Protein AF-A0A6B0X831-F1 (afdb_monomer)

Solvent-accessible surface area (backbone atoms only — not comparable to full-atom values): 5005 Å² total; per-residue (Å²): 124,58,94,86,51,59,77,92,58,30,61,47,78,43,83,73,47,78,51,97,46,51,74,41,67,45,76,47,73,70,76,89,75,69,78,89,42,84,66,46,59,56,52,54,50,52,49,52,52,51,50,52,33,55,78,66,73,51,80,83,64,6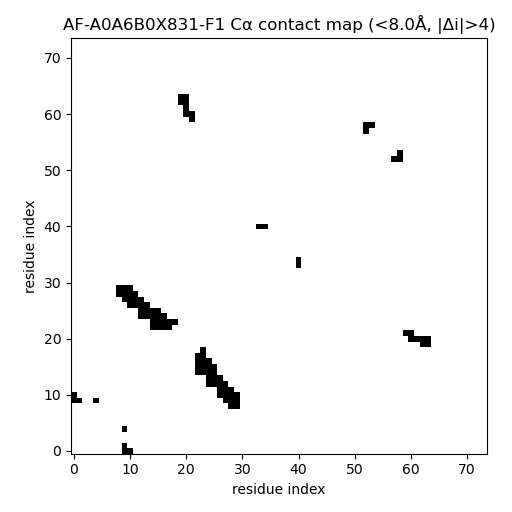7,88,70,81,92,79,85,89,75,82,80,80,134

Foldseek 3Di:
DDPPDDPQADWDWAFPDADQFGTDIDTDHDDDDDPPDDVPVVVVVVVVVVVVCVVVVNDDTDRDDDDDDDDDDD

Secondary structure (DSSP, 8-state):
--TTS-GGGS-EEEEEEEETTEEEEEEE---SS-TT-HHHHHHHHHHHHHHHHHHTT---PPPP------PPP-

Mean predicted aligned error: 5.97 Å

pLDDT: mean 89.34, std 7.88, range [65.0, 98.38]

Sequence (74 aa):
SGPELPIEERPDAEISSFGDSGVNILVEFWMLGIDDGENRVGADLLLMIWDVLKENDIEIPFPQRDVRIVRAEP

Radius of gyration: 19.43 Å; Cα contacts (8 Å, |Δi|>4): 50; chains: 1; bounding box: 49×26×57 Å

Nearest PDB structures (foldseek):
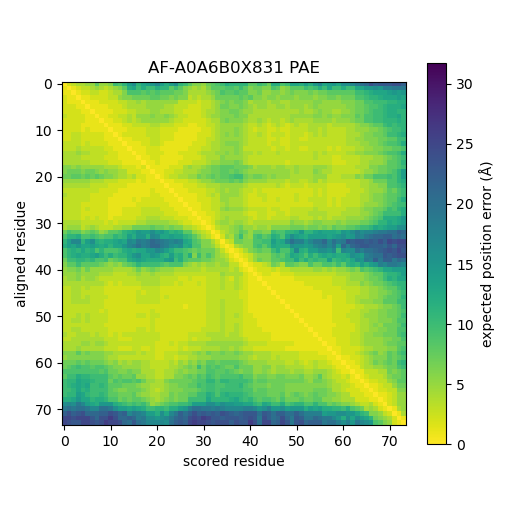  4hw9-assembly1_E  TM=7.930E-01  e=6.558E-02  Helicobacter pylori
  6j3q-assembly1_0  TM=2.606E-01  e=3.554E+00  Microcystis phage Mic1

Structure (mmCIF, N/CA/C/O backbone):
data_AF-A0A6B0X831-F1
#
_entry.id   AF-A0A6B0X831-F1
#
loop_
_atom_site.group_PDB
_atom_site.id
_atom_site.type_symbol
_atom_site.label_atom_id
_atom_site.label_alt_id
_atom_site.label_comp_id
_atom_site.label_asym_id
_atom_site.label_entity_id
_atom_site.label_seq_id
_atom_site.pdbx_PDB_ins_code
_atom_site.Cartn_x
_atom_site.Cartn_y
_atom_site.Cartn_z
_atom_site.occupancy
_atom_site.B_iso_or_equiv
_atom_site.auth_seq_id
_atom_site.auth_comp_id
_atom_site.auth_asym_id
_atom_site.auth_atom_id
_atom_site.pdbx_PDB_model_num
ATOM 1 N N . SER A 1 1 ? 8.966 4.174 -15.962 1.00 78.06 1 SER A N 1
ATOM 2 C CA . SER A 1 1 ? 8.203 5.402 -15.663 1.00 78.06 1 SER A CA 1
ATOM 3 C C . SER A 1 1 ? 8.774 6.538 -16.480 1.00 78.06 1 SER A C 1
ATOM 5 O O . SER A 1 1 ? 9.972 6.532 -16.730 1.00 78.06 1 SER A O 1
ATOM 7 N N . GLY A 1 2 ? 7.942 7.500 -16.869 1.00 85.94 2 GLY A N 1
ATOM 8 C CA . GLY A 1 2 ? 8.409 8.679 -17.589 1.00 85.94 2 GLY A CA 1
ATOM 9 C C . GLY A 1 2 ? 7.304 9.340 -18.416 1.00 85.94 2 GLY A C 1
ATOM 10 O O . GLY A 1 2 ? 6.302 8.692 -18.733 1.00 85.94 2 GLY A O 1
ATOM 11 N N . PRO A 1 3 ? 7.438 10.643 -18.728 1.00 89.62 3 PRO A N 1
ATOM 12 C CA . PRO A 1 3 ? 6.461 11.396 -19.513 1.00 89.62 3 PRO A CA 1
ATOM 13 C C . PRO A 1 3 ? 6.350 10.941 -20.979 1.00 89.62 3 PRO A C 1
ATOM 15 O O . PRO A 1 3 ? 5.448 11.398 -21.679 1.00 89.62 3 PRO A O 1
ATOM 18 N N . GLU A 1 4 ? 7.247 10.077 -21.445 1.00 93.56 4 GLU A N 1
ATOM 19 C CA . GLU A 1 4 ? 7.291 9.517 -22.796 1.00 93.56 4 GLU A CA 1
ATOM 20 C C . GLU A 1 4 ? 6.387 8.294 -23.006 1.00 93.56 4 GLU A C 1
ATOM 22 O O . GLU A 1 4 ? 6.021 8.012 -24.144 1.00 93.56 4 GLU A O 1
ATOM 27 N N . LEU A 1 5 ? 6.010 7.584 -21.937 1.00 91.75 5 LEU A N 1
ATOM 28 C CA . LEU A 1 5 ? 5.119 6.421 -22.020 1.00 91.75 5 LEU A CA 1
ATOM 29 C C . LEU A 1 5 ? 3.648 6.858 -22.138 1.00 91.75 5 LEU A C 1
ATOM 31 O O . LEU A 1 5 ? 3.303 7.921 -21.603 1.00 91.75 5 LEU A O 1
ATOM 35 N N . PRO A 1 6 ? 2.763 6.065 -22.774 1.00 94.25 6 PRO A N 1
ATOM 36 C CA . PRO A 1 6 ? 1.314 6.245 -22.654 1.00 94.25 6 PRO A CA 1
ATOM 37 C C . PRO A 1 6 ? 0.893 6.325 -21.182 1.00 94.25 6 PRO A C 1
ATOM 39 O O . PRO A 1 6 ? 1.553 5.740 -20.325 1.00 94.25 6 PRO A O 1
ATOM 42 N N . ILE A 1 7 ? -0.156 7.087 -20.861 1.00 91.56 7 ILE A N 1
ATOM 43 C CA . ILE A 1 7 ? -0.553 7.311 -19.457 1.00 91.56 7 ILE A CA 1
ATOM 44 C C . ILE A 1 7 ? -0.901 5.978 -18.790 1.00 91.56 7 ILE A C 1
ATOM 46 O O . ILE A 1 7 ? -0.442 5.720 -17.686 1.00 91.56 7 ILE A O 1
ATOM 50 N N . GLU A 1 8 ? -1.613 5.124 -19.514 1.00 90.69 8 GLU A N 1
ATOM 51 C CA . GLU A 1 8 ? -2.022 3.773 -19.132 1.00 90.69 8 GLU A CA 1
ATOM 52 C C . GLU A 1 8 ? -0.859 2.782 -18.931 1.00 90.69 8 GLU A C 1
ATOM 54 O O . GLU A 1 8 ? -1.050 1.707 -18.370 1.00 90.69 8 GLU A O 1
ATOM 59 N N . GLU A 1 9 ? 0.351 3.117 -19.392 1.00 91.50 9 GLU A N 1
ATOM 60 C CA . GLU A 1 9 ? 1.551 2.293 -19.197 1.00 91.50 9 GLU A CA 1
ATOM 61 C C . GLU A 1 9 ? 2.494 2.855 -18.120 1.00 91.50 9 GLU A C 1
ATOM 63 O O . GLU A 1 9 ? 3.527 2.257 -17.790 1.00 91.50 9 GLU A O 1
ATOM 68 N N . ARG A 1 10 ? 2.179 4.027 -17.562 1.00 93.62 10 ARG A N 1
ATOM 69 C CA . ARG A 1 10 ? 2.955 4.601 -16.459 1.00 93.62 10 ARG A CA 1
ATOM 70 C C . ARG A 1 10 ? 2.564 3.908 -15.158 1.00 93.62 10 ARG A C 1
ATOM 72 O O . ARG A 1 10 ? 1.424 3.493 -15.013 1.00 93.62 10 ARG A O 1
ATOM 79 N N . PRO A 1 11 ? 3.497 3.788 -14.200 1.00 93.81 11 PRO A N 1
ATOM 80 C CA . PRO A 1 11 ? 3.117 3.306 -12.891 1.00 93.81 11 PRO A CA 1
ATOM 81 C C . PRO A 1 11 ? 2.185 4.307 -12.215 1.00 93.81 11 PRO A C 1
ATOM 83 O O . PRO A 1 11 ? 2.450 5.513 -12.262 1.00 93.81 11 PRO A O 1
ATOM 86 N N . ASP A 1 12 ? 1.152 3.791 -11.565 1.00 94.62 12 ASP A N 1
ATOM 87 C CA . ASP A 1 12 ? 0.158 4.583 -10.853 1.00 94.62 12 ASP A CA 1
ATOM 88 C C . ASP A 1 12 ? -0.236 3.920 -9.528 1.00 94.62 12 ASP A C 1
ATOM 90 O O . ASP A 1 12 ? -0.042 2.717 -9.318 1.00 94.6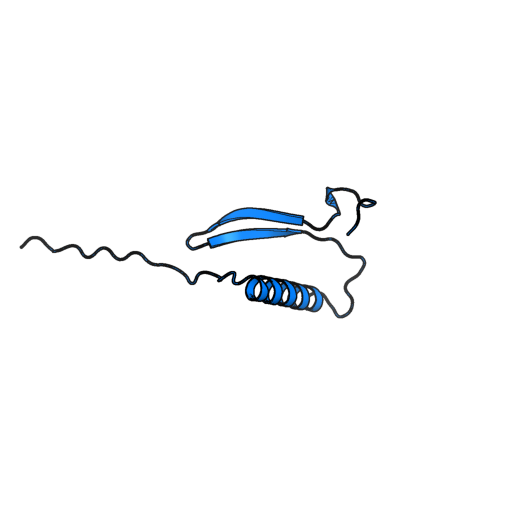2 12 ASP A O 1
ATOM 94 N N . ALA A 1 13 ? -0.754 4.731 -8.611 1.00 95.31 13 ALA A N 1
ATOM 95 C CA . ALA A 1 13 ? -1.266 4.303 -7.323 1.00 95.31 13 ALA A CA 1
ATOM 96 C C . ALA A 1 13 ? -2.581 5.029 -7.024 1.00 95.31 13 ALA A C 1
ATOM 98 O O . ALA A 1 13 ? -2.597 6.222 -6.714 1.00 95.31 13 ALA A O 1
ATOM 99 N N . GLU A 1 14 ? -3.685 4.290 -7.060 1.00 95.44 14 GLU A N 1
ATOM 100 C CA . GLU A 1 14 ? -5.033 4.846 -6.938 1.00 95.44 14 GLU A CA 1
ATOM 101 C C . GLU A 1 14 ? -5.799 4.225 -5.766 1.00 95.44 14 GLU A C 1
ATOM 103 O O . GLU A 1 14 ? -5.642 3.045 -5.447 1.00 95.44 14 GLU A O 1
ATOM 108 N N . ILE A 1 15 ? -6.692 4.994 -5.136 1.00 96.88 15 ILE A N 1
ATOM 109 C CA . ILE A 1 15 ? -7.654 4.423 -4.184 1.00 96.88 15 ILE A CA 1
ATOM 110 C C . ILE A 1 15 ? -8.654 3.572 -4.967 1.00 96.88 15 ILE A C 1
ATOM 112 O O . ILE A 1 15 ? -9.494 4.103 -5.690 1.00 96.88 15 ILE A O 1
ATOM 116 N N . SER A 1 16 ? -8.605 2.256 -4.773 1.00 96.94 16 SER A N 1
ATOM 117 C CA . SER A 1 16 ? -9.544 1.327 -5.410 1.00 96.94 16 SER A CA 1
ATOM 118 C C . SER A 1 16 ? -10.832 1.157 -4.609 1.00 96.94 16 SER A C 1
ATOM 120 O O . SER A 1 16 ? -11.905 0.971 -5.179 1.00 96.94 16 SER A O 1
ATOM 122 N N . SER A 1 17 ? -10.744 1.185 -3.276 1.00 97.38 17 SER A N 1
ATOM 123 C CA . SER A 1 17 ? -11.892 1.032 -2.375 1.00 97.38 17 SER A CA 1
ATOM 124 C C . SER A 1 17 ? -11.541 1.390 -0.928 1.00 97.38 17 SER A C 1
ATOM 126 O O . SER A 1 17 ? -10.373 1.517 -0.559 1.00 97.38 17 SER A O 1
ATOM 128 N N . PHE A 1 18 ? -12.570 1.516 -0.089 1.00 94.25 18 PHE A N 1
ATOM 129 C CA . PHE A 1 18 ? -12.434 1.588 1.365 1.00 94.25 18 PHE A CA 1
ATOM 130 C C . PHE A 1 18 ? -12.711 0.205 1.957 1.00 94.25 18 PHE A C 1
ATOM 132 O O . PHE A 1 18 ? -13.755 -0.384 1.676 1.00 94.25 18 PHE A O 1
ATOM 139 N N . GLY A 1 19 ? -11.765 -0.316 2.736 1.00 89.81 19 GLY A N 1
ATOM 140 C CA . GLY A 1 19 ? -11.898 -1.579 3.456 1.00 89.81 19 GLY A CA 1
ATOM 141 C C . GLY A 1 19 ? -12.371 -1.375 4.896 1.00 89.81 19 GLY A C 1
ATOM 142 O O . GLY A 1 19 ? -12.396 -0.257 5.407 1.00 89.81 19 GLY A O 1
ATOM 143 N N . ASP A 1 20 ? -12.682 -2.477 5.579 1.00 88.25 20 ASP A N 1
ATOM 144 C CA . ASP A 1 20 ? -13.231 -2.472 6.946 1.00 88.25 20 ASP A CA 1
ATOM 145 C C . ASP A 1 20 ?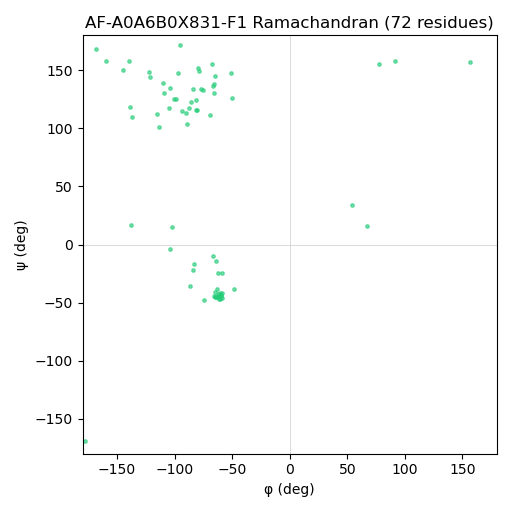 -12.334 -1.778 7.980 1.00 88.25 20 ASP A C 1
ATOM 147 O O . ASP A 1 20 ? -12.794 -1.341 9.032 1.00 88.25 20 ASP A O 1
ATOM 151 N N . SER A 1 21 ? -11.028 -1.716 7.726 1.00 89.38 21 SER A N 1
ATOM 152 C CA . SER A 1 21 ? -10.068 -1.091 8.636 1.00 89.38 21 SER A CA 1
ATOM 153 C C . SER A 1 21 ? -9.035 -0.243 7.911 1.00 89.38 21 SER A C 1
ATOM 155 O O . SER A 1 21 ? -8.025 0.061 8.513 1.00 89.38 21 SER A O 1
ATOM 157 N N . GLY A 1 22 ? -9.246 0.156 6.653 1.00 90.19 22 GLY A N 1
ATOM 158 C CA . GLY A 1 22 ? -8.235 0.914 5.912 1.00 90.19 22 GLY A CA 1
ATOM 159 C C . GLY A 1 22 ? -8.663 1.327 4.509 1.00 90.19 22 GLY A C 1
ATOM 160 O O . GLY A 1 22 ? -9.825 1.203 4.128 1.00 90.19 22 GLY A O 1
ATOM 161 N N . VAL A 1 23 ? -7.704 1.822 3.730 1.00 92.94 23 VAL A N 1
ATOM 162 C CA . VAL A 1 23 ? -7.894 2.192 2.322 1.00 92.94 23 VAL A CA 1
ATOM 163 C C . VAL A 1 23 ? -7.156 1.182 1.454 1.00 92.94 23 VAL A C 1
ATOM 165 O O . VAL A 1 23 ? -5.982 0.905 1.692 1.00 92.94 23 VAL A O 1
ATOM 168 N N . ASN A 1 24 ? -7.832 0.645 0.443 1.00 94.56 24 ASN A N 1
ATOM 169 C CA . ASN A 1 24 ? -7.207 -0.230 -0.536 1.00 94.56 24 ASN A CA 1
ATOM 170 C C . ASN A 1 24 ? -6.625 0.627 -1.658 1.00 94.56 24 ASN A C 1
ATOM 172 O O . ASN A 1 24 ? -7.364 1.306 -2.375 1.00 94.56 24 ASN A O 1
ATOM 176 N N . ILE A 1 25 ? -5.308 0.567 -1.827 1.00 95.56 25 ILE A N 1
ATOM 177 C CA . ILE A 1 25 ? -4.601 1.212 -2.933 1.00 95.56 25 ILE A CA 1
ATOM 178 C C . ILE A 1 25 ? -4.294 0.154 -3.990 1.00 95.56 25 ILE A C 1
ATOM 180 O O . ILE A 1 25 ? -3.708 -0.882 -3.675 1.00 95.56 25 ILE A O 1
ATOM 184 N N . LEU A 1 26 ? -4.712 0.398 -5.230 1.00 95.38 26 LEU A N 1
ATOM 185 C CA . LEU A 1 26 ? -4.271 -0.371 -6.387 1.00 95.38 26 LEU A CA 1
ATOM 186 C C . LEU A 1 26 ? -2.968 0.244 -6.890 1.00 95.38 26 LEU A C 1
ATOM 188 O O . LEU A 1 26 ? -2.941 1.430 -7.201 1.00 95.38 26 LEU A O 1
ATOM 192 N N . VAL A 1 27 ? -1.910 -0.562 -6.960 1.00 95.00 27 VAL A N 1
ATOM 193 C CA . VAL A 1 27 ? -0.633 -0.174 -7.569 1.00 95.00 27 VAL A CA 1
ATOM 194 C C . VAL A 1 27 ? -0.533 -0.867 -8.921 1.00 95.00 27 VAL A C 1
ATOM 196 O O . VAL A 1 27 ? -0.516 -2.097 -8.981 1.00 95.00 27 VAL A O 1
ATOM 199 N N . GLU A 1 28 ? -0.473 -0.085 -9.993 1.00 92.94 28 GLU A N 1
ATOM 200 C CA . GLU A 1 28 ? -0.306 -0.564 -11.365 1.00 92.94 28 GLU A CA 1
ATOM 201 C C . GLU A 1 28 ? 1.086 -0.185 -11.871 1.00 92.94 28 GLU A C 1
ATOM 203 O O . GLU A 1 28 ? 1.581 0.905 -11.592 1.00 92.94 28 GLU A O 1
ATOM 208 N N . PHE A 1 29 ? 1.754 -1.091 -12.588 1.00 90.94 29 PHE A N 1
ATOM 209 C CA . PHE A 1 29 ? 3.024 -0.809 -13.252 1.00 90.94 29 PHE A CA 1
ATOM 210 C C . PHE A 1 29 ? 3.302 -1.818 -14.368 1.00 90.94 29 PHE A C 1
ATOM 212 O O . PHE A 1 29 ? 2.824 -2.951 -14.346 1.00 90.94 29 PHE A O 1
ATOM 219 N N . TRP A 1 30 ? 4.154 -1.414 -15.310 1.00 88.19 30 TRP A N 1
ATOM 220 C CA . TRP A 1 30 ? 4.614 -2.243 -16.421 1.00 88.19 30 TRP A CA 1
ATOM 221 C C . TRP A 1 30 ? 6.136 -2.370 -16.401 1.00 88.19 30 TRP A C 1
ATOM 223 O O . TRP A 1 30 ? 6.849 -1.415 -16.079 1.00 88.19 30 TRP A O 1
ATOM 233 N N . MET A 1 31 ? 6.652 -3.543 -16.771 1.00 84.31 31 MET A N 1
ATOM 234 C CA . MET A 1 31 ? 8.091 -3.773 -16.904 1.00 84.31 31 MET A CA 1
ATOM 235 C C . MET A 1 31 ? 8.422 -4.721 -18.058 1.00 84.31 31 MET A C 1
ATOM 237 O O . MET A 1 31 ? 7.646 -5.616 -18.395 1.00 84.31 31 MET A O 1
ATOM 241 N N . LEU A 1 32 ? 9.600 -4.536 -18.655 1.00 83.31 32 LEU A N 1
ATOM 242 C CA . LEU A 1 32 ? 10.113 -5.408 -19.708 1.00 83.31 32 LEU A CA 1
ATOM 243 C C . LEU A 1 32 ? 10.916 -6.556 -19.095 1.00 83.31 32 LEU A C 1
ATOM 245 O O . LEU A 1 32 ? 12.069 -6.377 -18.711 1.00 83.31 32 LEU A O 1
ATOM 249 N N . GLY A 1 33 ? 10.303 -7.739 -19.060 1.00 75.69 33 GLY A N 1
ATOM 250 C CA . GLY A 1 33 ? 10.907 -8.948 -18.501 1.00 75.69 33 GLY A CA 1
ATOM 251 C C . GLY A 1 33 ? 10.875 -8.976 -16.972 1.00 75.69 33 GLY A C 1
ATOM 252 O O . GLY A 1 33 ? 10.803 -7.943 -16.315 1.00 75.69 33 GLY A O 1
ATOM 253 N N . ILE A 1 34 ? 10.914 -10.181 -16.409 1.00 75.56 34 ILE A N 1
ATOM 254 C CA . ILE A 1 34 ? 11.025 -10.397 -14.967 1.00 75.56 34 ILE A CA 1
ATOM 255 C C . ILE A 1 34 ? 12.386 -11.043 -14.737 1.00 75.56 34 ILE A C 1
ATOM 257 O O . ILE A 1 34 ? 12.560 -12.231 -15.017 1.00 75.56 34 ILE A O 1
ATOM 261 N N . ASP A 1 35 ? 13.359 -10.252 -14.298 1.00 65.00 35 ASP A N 1
ATOM 262 C CA . ASP A 1 35 ? 14.663 -10.785 -13.909 1.00 65.00 35 ASP A CA 1
ATOM 263 C C . ASP A 1 35 ? 14.515 -11.458 -12.534 1.00 65.00 35 ASP A C 1
ATOM 265 O O . ASP A 1 35 ? 13.853 -10.916 -11.650 1.00 65.00 35 ASP A O 1
ATOM 269 N N . ASP A 1 36 ? 15.049 -12.670 -12.375 1.00 69.31 36 ASP A N 1
ATOM 270 C CA . ASP A 1 36 ? 14.942 -13.516 -11.169 1.00 69.31 36 ASP A CA 1
ATOM 271 C C . ASP A 1 36 ? 13.546 -14.085 -10.785 1.00 69.31 36 ASP A C 1
ATOM 273 O O . ASP A 1 36 ? 13.371 -14.626 -9.687 1.00 69.31 36 ASP A O 1
ATOM 277 N N . GLY A 1 37 ? 12.569 -14.072 -11.700 1.00 70.44 37 GLY A N 1
ATOM 278 C CA . GLY A 1 37 ? 11.298 -14.806 -11.575 1.00 70.44 37 GLY A CA 1
ATOM 279 C C . GLY A 1 37 ? 10.136 -14.036 -10.928 1.00 70.44 37 GLY A C 1
ATOM 280 O O . GLY A 1 37 ? 10.324 -13.068 -10.197 1.00 70.44 37 GLY A O 1
ATOM 281 N N . GLU A 1 38 ? 8.906 -14.487 -11.210 1.00 68.81 38 GLU A N 1
ATOM 282 C CA . GLU A 1 38 ? 7.633 -13.772 -10.959 1.00 68.81 38 GLU A CA 1
ATOM 283 C C . GLU A 1 38 ? 7.493 -13.182 -9.545 1.00 68.81 38 GLU A C 1
ATOM 285 O O . GLU A 1 38 ? 7.022 -12.061 -9.376 1.00 68.81 38 GLU A O 1
ATOM 290 N N . ASN A 1 39 ? 7.965 -13.902 -8.525 1.00 72.31 39 ASN A N 1
ATOM 291 C CA . ASN A 1 39 ? 7.770 -13.512 -7.129 1.00 72.31 39 ASN A CA 1
ATOM 292 C C . ASN A 1 39 ? 8.783 -12.481 -6.604 1.00 72.31 39 ASN A C 1
ATOM 294 O O . ASN A 1 39 ? 8.532 -11.884 -5.556 1.00 72.31 39 ASN A O 1
ATOM 298 N N . ARG A 1 40 ? 9.929 -12.270 -7.270 1.00 80.69 40 ARG A N 1
ATOM 299 C CA . ARG A 1 40 ? 10.984 -11.401 -6.720 1.00 80.69 40 ARG A CA 1
ATOM 300 C C . ARG A 1 40 ? 10.626 -9.925 -6.827 1.00 80.69 40 ARG A C 1
ATOM 302 O O . ARG A 1 40 ? 10.686 -9.212 -5.832 1.00 80.69 40 ARG A O 1
ATOM 309 N N . VAL A 1 41 ? 10.174 -9.498 -8.005 1.00 85.19 41 VAL A N 1
ATOM 310 C CA . VAL A 1 41 ? 9.763 -8.107 -8.246 1.00 85.19 41 VAL A CA 1
ATOM 311 C C . VAL A 1 41 ? 8.636 -7.698 -7.298 1.00 85.19 41 VAL A C 1
ATOM 313 O O . VAL A 1 41 ? 8.674 -6.609 -6.734 1.00 85.19 41 VAL A O 1
ATOM 316 N N . GLY A 1 42 ? 7.660 -8.586 -7.076 1.00 86.50 42 GLY A N 1
ATOM 317 C CA . GLY A 1 42 ? 6.563 -8.329 -6.143 1.00 86.50 42 GLY A CA 1
ATOM 318 C C . GLY A 1 42 ? 7.047 -8.128 -4.705 1.00 86.50 42 GLY A C 1
ATOM 319 O O . GLY A 1 42 ? 6.617 -7.186 -4.043 1.00 86.50 42 GLY A O 1
ATOM 320 N N . ALA A 1 43 ? 7.967 -8.970 -4.226 1.00 88.81 43 ALA A N 1
ATOM 321 C CA . ALA A 1 43 ? 8.515 -8.851 -2.875 1.00 88.81 43 ALA A CA 1
ATOM 322 C C . ALA A 1 43 ? 9.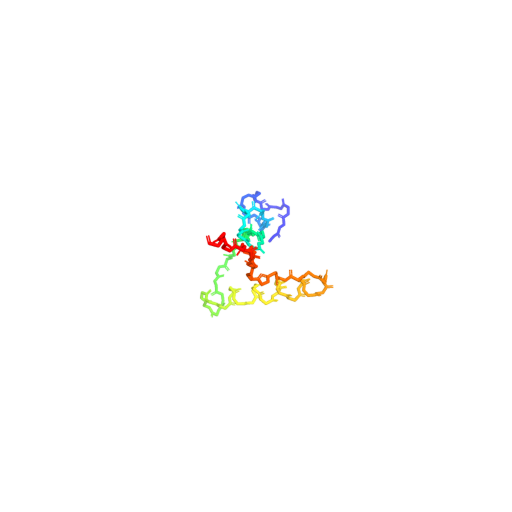334 -7.562 -2.685 1.00 88.81 43 ALA A C 1
ATOM 324 O O . ALA A 1 43 ? 9.144 -6.870 -1.684 1.00 88.81 43 ALA A O 1
ATOM 325 N N . ASP A 1 44 ? 10.187 -7.215 -3.653 1.00 90.00 44 ASP A N 1
ATOM 326 C CA . ASP A 1 44 ? 10.997 -5.992 -3.606 1.00 90.00 44 ASP A CA 1
ATOM 327 C C . ASP A 1 44 ? 10.107 -4.737 -3.653 1.00 90.00 44 ASP A C 1
ATOM 329 O O . ASP A 1 44 ? 10.325 -3.794 -2.892 1.00 90.00 44 ASP A O 1
ATOM 333 N N . LEU A 1 45 ? 9.051 -4.738 -4.478 1.00 91.12 45 LEU A N 1
ATOM 334 C CA . LEU A 1 45 ? 8.070 -3.649 -4.527 1.00 91.12 45 LEU A CA 1
ATOM 335 C C . LEU A 1 45 ? 7.345 -3.468 -3.189 1.00 91.12 45 LEU A C 1
ATOM 337 O O . LEU A 1 45 ? 7.232 -2.345 -2.699 1.00 91.12 45 LEU A O 1
ATOM 341 N N . LEU A 1 46 ? 6.875 -4.560 -2.583 1.00 93.94 46 LEU A N 1
ATOM 342 C CA . LEU A 1 46 ? 6.199 -4.507 -1.286 1.00 93.94 46 LEU A CA 1
ATOM 343 C C . LEU A 1 46 ? 7.131 -4.009 -0.175 1.00 93.94 46 LEU A C 1
ATOM 345 O O . LEU A 1 46 ? 6.690 -3.242 0.680 1.00 93.94 46 LEU A O 1
ATOM 349 N N . LEU A 1 47 ? 8.408 -4.404 -0.199 1.00 95.50 47 LEU A N 1
ATOM 350 C CA . LEU A 1 47 ? 9.405 -3.914 0.751 1.00 95.50 47 LEU A CA 1
ATOM 351 C C . LEU A 1 47 ? 9.655 -2.409 0.577 1.00 95.50 47 LEU A C 1
ATOM 353 O O . LEU A 1 47 ? 9.623 -1.680 1.563 1.00 95.50 47 LEU A O 1
ATOM 357 N N . MET A 1 48 ? 9.809 -1.928 -0.661 1.00 95.56 48 MET A N 1
ATOM 358 C CA . MET A 1 48 ? 9.963 -0.493 -0.936 1.00 95.56 48 MET A CA 1
ATOM 359 C C . MET A 1 48 ? 8.752 0.320 -0.462 1.00 95.56 48 MET A C 1
ATOM 361 O O . MET A 1 48 ? 8.920 1.373 0.147 1.00 95.56 48 MET A O 1
ATOM 365 N N . ILE A 1 49 ? 7.530 -0.169 -0.704 1.00 95.88 49 ILE A N 1
ATOM 366 C CA . ILE A 1 49 ? 6.308 0.482 -0.211 1.00 95.88 49 ILE A CA 1
ATOM 367 C C . ILE A 1 49 ? 6.322 0.531 1.319 1.00 95.88 49 ILE A C 1
ATOM 369 O O . ILE A 1 49 ? 6.064 1.580 1.902 1.00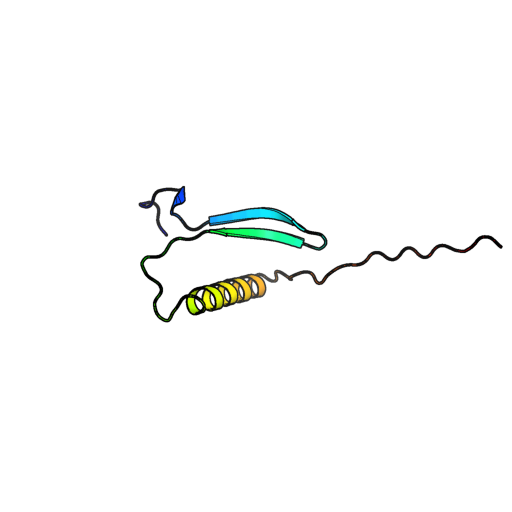 95.88 49 ILE A O 1
ATOM 373 N N . TRP A 1 50 ? 6.643 -0.583 1.976 1.00 96.44 50 TRP A N 1
ATOM 374 C CA . TRP A 1 50 ? 6.712 -0.656 3.433 1.00 96.44 50 TRP A CA 1
ATOM 375 C C . TRP A 1 50 ? 7.712 0.333 4.038 1.00 96.44 50 TRP A C 1
ATOM 377 O O . TRP A 1 50 ? 7.375 1.025 5.001 1.00 96.44 50 TRP A O 1
ATOM 387 N N . ASP A 1 51 ? 8.912 0.421 3.468 1.00 97.75 51 ASP A N 1
ATOM 388 C CA . ASP A 1 51 ? 9.948 1.336 3.939 1.00 97.75 51 ASP A CA 1
ATOM 389 C C . ASP A 1 51 ? 9.496 2.795 3.785 1.00 97.75 51 ASP A C 1
ATOM 391 O O . ASP A 1 51 ? 9.563 3.554 4.750 1.00 97.75 51 ASP A O 1
ATOM 395 N N . VAL A 1 52 ? 8.911 3.167 2.639 1.00 97.50 52 VAL A N 1
ATOM 396 C CA . VAL A 1 52 ? 8.373 4.522 2.414 1.00 97.50 52 VAL A CA 1
ATOM 397 C C . VAL A 1 52 ? 7.236 4.854 3.384 1.00 97.50 52 VAL A C 1
ATOM 399 O O . VAL A 1 52 ? 7.198 5.962 3.920 1.00 97.50 52 VAL A O 1
ATOM 402 N N . LEU A 1 53 ? 6.313 3.919 3.642 1.00 96.94 53 LEU A N 1
ATOM 403 C CA . LEU A 1 53 ? 5.242 4.128 4.624 1.00 96.94 53 LEU A CA 1
ATOM 404 C C . LEU A 1 53 ? 5.827 4.400 6.014 1.00 96.94 53 LEU A C 1
ATOM 406 O O . LEU A 1 53 ? 5.407 5.344 6.680 1.00 96.94 53 LEU A O 1
ATOM 410 N N . LYS A 1 54 ? 6.839 3.628 6.422 1.00 96.88 54 LYS A N 1
ATOM 411 C CA . LYS A 1 54 ? 7.535 3.830 7.696 1.00 96.88 54 LYS A CA 1
ATOM 412 C C . LYS A 1 54 ? 8.279 5.155 7.775 1.00 96.88 54 LYS A C 1
ATOM 414 O O . LYS A 1 54 ? 8.192 5.824 8.797 1.00 96.88 54 LYS A O 1
ATOM 419 N 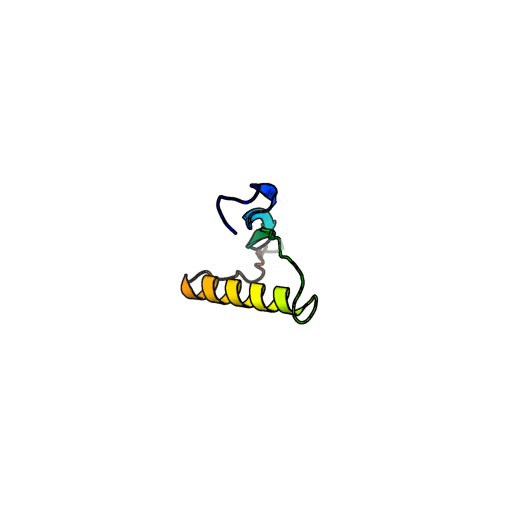N . GLU A 1 55 ? 9.004 5.527 6.726 1.00 98.38 55 GLU A N 1
ATOM 420 C CA . GLU A 1 55 ? 9.753 6.788 6.657 1.00 98.38 55 GLU A CA 1
ATOM 421 C C . GLU A 1 55 ? 8.847 8.022 6.750 1.00 98.38 55 GLU A C 1
ATOM 423 O O . GLU A 1 55 ? 9.301 9.084 7.169 1.00 98.38 55 GLU A O 1
ATOM 428 N N . ASN A 1 56 ? 7.573 7.880 6.376 1.00 98.00 56 ASN A N 1
ATOM 429 C CA . ASN A 1 56 ? 6.569 8.940 6.434 1.00 98.00 56 ASN A CA 1
ATOM 430 C C . ASN A 1 56 ? 5.611 8.802 7.633 1.00 98.00 56 ASN A C 1
ATOM 432 O O . ASN A 1 56 ? 4.562 9.445 7.636 1.00 98.00 56 ASN A O 1
ATOM 436 N N . ASP A 1 57 ? 5.944 7.971 8.629 1.00 97.38 57 ASP A N 1
ATOM 437 C CA . ASP A 1 57 ? 5.128 7.726 9.828 1.00 97.38 57 ASP A CA 1
ATOM 438 C C . ASP A 1 57 ? 3.675 7.297 9.512 1.00 97.38 57 ASP A C 1
ATOM 440 O O . ASP A 1 57 ? 2.728 7.625 10.231 1.00 97.38 57 ASP A O 1
ATOM 444 N N . ILE A 1 58 ? 3.480 6.550 8.419 1.00 95.88 58 ILE A N 1
ATOM 445 C CA . ILE A 1 58 ? 2.180 6.002 8.025 1.00 95.88 58 ILE A CA 1
ATOM 446 C C . ILE A 1 58 ? 2.009 4.618 8.654 1.00 95.88 58 ILE A C 1
ATOM 448 O O . ILE A 1 58 ? 2.685 3.652 8.295 1.00 95.88 58 ILE A O 1
ATOM 452 N N . GLU A 1 59 ? 1.059 4.505 9.580 1.00 91.69 59 GLU A N 1
ATOM 453 C CA . GLU A 1 59 ? 0.707 3.234 10.211 1.00 91.69 59 GLU A CA 1
ATOM 454 C C . GLU A 1 59 ? -0.290 2.436 9.363 1.00 91.69 59 GLU A C 1
ATOM 456 O O . GLU A 1 59 ? -1.311 2.959 8.913 1.00 91.69 59 GLU A O 1
ATOM 461 N N . ILE A 1 60 ? -0.025 1.134 9.194 1.00 90.19 60 ILE A N 1
ATOM 462 C CA . ILE A 1 60 ? -1.009 0.204 8.636 1.00 90.19 60 ILE A CA 1
ATOM 463 C C . ILE A 1 60 ? -1.954 -0.211 9.770 1.00 90.19 60 ILE A C 1
ATOM 465 O O . ILE A 1 60 ? -1.515 -0.859 10.727 1.00 90.19 60 ILE A O 1
ATOM 469 N N . PRO A 1 61 ? -3.246 0.133 9.686 1.00 88.19 61 PRO A N 1
ATOM 470 C CA . PRO A 1 61 ? -4.205 -0.173 10.734 1.00 88.19 61 PRO A CA 1
ATOM 471 C C . PRO A 1 61 ? -4.411 -1.684 10.875 1.00 88.19 61 PRO A C 1
ATOM 473 O O . PRO A 1 61 ? -4.697 -2.399 9.913 1.00 88.19 61 PRO A O 1
ATOM 476 N N . PHE A 1 62 ? -4.320 -2.176 12.110 1.00 87.69 62 PHE A N 1
ATOM 477 C CA . PHE A 1 62 ? -4.791 -3.518 12.440 1.00 87.69 62 PHE A CA 1
ATOM 478 C C . PHE A 1 62 ? -6.320 -3.592 12.313 1.00 87.69 62 PHE A C 1
ATOM 480 O O . PHE A 1 62 ? -6.987 -2.568 12.499 1.00 87.69 62 PHE A O 1
ATOM 487 N N . PRO A 1 63 ? -6.897 -4.784 12.070 1.00 88.62 63 PRO A N 1
ATOM 488 C CA . PRO A 1 63 ? -8.343 -4.970 12.084 1.00 88.62 63 PRO A CA 1
ATOM 489 C C . PRO A 1 63 ? -8.983 -4.394 13.353 1.00 88.62 63 PRO A C 1
ATOM 491 O O . PRO A 1 63 ? -8.587 -4.740 14.469 1.00 88.62 63 PRO A O 1
ATOM 494 N N . GLN A 1 64 ? -9.971 -3.519 13.179 1.00 84.38 64 GLN A N 1
ATOM 495 C CA . GLN A 1 64 ? -10.691 -2.873 14.276 1.00 84.38 64 GLN A CA 1
ATOM 496 C C . GLN A 1 64 ? -12.000 -3.610 14.575 1.00 84.38 64 GLN A C 1
ATOM 498 O O . GLN A 1 64 ? -12.642 -4.162 13.680 1.00 84.38 64 GLN A O 1
ATOM 503 N N . ARG A 1 65 ? -12.421 -3.621 15.845 1.00 87.44 65 ARG A N 1
ATOM 504 C CA . ARG A 1 65 ? -13.719 -4.180 16.246 1.00 87.44 65 ARG A CA 1
ATOM 505 C C . ARG A 1 65 ? -14.406 -3.305 17.282 1.00 87.44 65 ARG A C 1
ATOM 507 O O . ARG A 1 65 ? -13.949 -3.224 18.421 1.00 87.44 65 ARG A O 1
ATOM 514 N N . ASP A 1 66 ? -15.575 -2.792 16.919 1.00 88.94 66 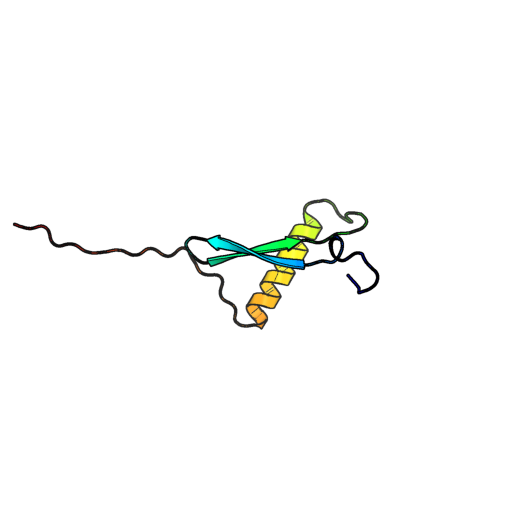ASP A N 1
ATOM 515 C CA . ASP A 1 66 ? -16.454 -2.091 17.848 1.00 88.94 66 ASP A CA 1
ATOM 516 C C . ASP A 1 66 ? -17.283 -3.080 18.668 1.00 88.94 66 ASP A C 1
ATOM 518 O O . ASP A 1 66 ? -18.007 -3.928 18.140 1.00 88.94 66 ASP A O 1
ATOM 522 N N . VAL A 1 67 ? -17.185 -2.971 19.992 1.00 92.81 67 VAL A N 1
ATOM 523 C CA . VAL A 1 67 ? -17.943 -3.806 20.928 1.00 92.81 67 VAL A CA 1
ATOM 524 C C . VAL A 1 67 ? -18.900 -2.925 21.716 1.00 92.81 67 VAL A C 1
ATOM 526 O O . VAL A 1 67 ? -18.488 -2.131 22.561 1.00 92.81 67 VAL A O 1
ATOM 529 N N . ARG A 1 68 ? -20.203 -3.103 21.481 1.00 93.25 68 ARG A N 1
ATOM 530 C CA . ARG A 1 68 ? -21.248 -2.456 22.278 1.00 93.25 68 ARG A CA 1
ATOM 531 C C . ARG A 1 68 ? -21.696 -3.378 23.406 1.00 93.25 68 ARG A C 1
ATOM 533 O O . ARG A 1 68 ? -22.313 -4.411 23.163 1.00 93.25 68 ARG A O 1
ATOM 540 N N . ILE A 1 69 ? -21.442 -2.969 24.646 1.00 93.69 69 ILE A N 1
ATOM 541 C CA . ILE A 1 69 ? -21.966 -3.658 25.828 1.00 93.69 69 ILE A CA 1
ATOM 542 C C . ILE A 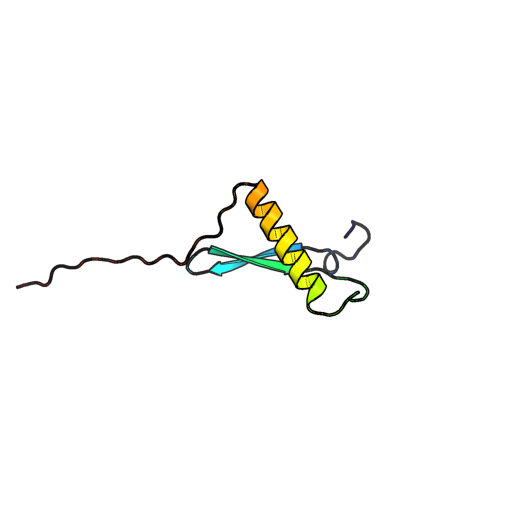1 69 ? -23.412 -3.206 26.044 1.00 93.69 69 ILE A C 1
ATOM 544 O O . ILE A 1 69 ? -23.673 -2.035 26.321 1.00 93.69 69 ILE A O 1
ATOM 548 N N . VAL A 1 70 ? -24.354 -4.139 25.918 1.00 93.06 70 VAL A N 1
ATOM 549 C CA . VAL A 1 70 ? -25.766 -3.926 26.253 1.00 93.06 70 VAL A CA 1
ATOM 550 C C . VAL A 1 70 ? -26.071 -4.611 27.583 1.00 93.06 70 VAL A C 1
ATOM 552 O O . VAL A 1 70 ? -25.634 -5.735 27.822 1.00 93.06 70 VAL A O 1
ATOM 555 N N . ARG A 1 71 ? -26.785 -3.925 28.482 1.00 87.88 71 ARG A N 1
ATOM 556 C CA . ARG A 1 71 ? -27.328 -4.566 29.687 1.00 87.88 71 ARG A CA 1
ATOM 557 C C . ARG A 1 71 ? -28.563 -5.364 29.277 1.00 87.88 71 ARG A C 1
ATOM 559 O O . ARG A 1 71 ? -29.388 -4.838 28.536 1.00 87.88 71 ARG A O 1
ATOM 566 N N . ALA A 1 72 ? -28.679 -6.601 29.749 1.00 81.56 72 ALA A N 1
ATOM 567 C CA . ALA A 1 72 ? -29.942 -7.323 29.665 1.00 81.56 72 ALA A CA 1
ATOM 568 C C . ALA A 1 72 ? -30.965 -6.627 30.575 1.00 81.56 72 ALA A C 1
ATOM 570 O O . ALA A 1 72 ? -30.617 -6.226 31.691 1.00 81.56 72 ALA A O 1
ATOM 571 N N . GLU A 1 73 ? -32.193 -6.451 30.087 1.00 77.19 73 GLU A N 1
ATOM 572 C CA . GLU A 1 73 ? -33.309 -6.125 30.974 1.00 77.19 73 GLU A CA 1
ATOM 573 C C . GLU A 1 73 ? -33.559 -7.317 31.916 1.00 77.19 73 GLU A C 1
ATOM 575 O O . GLU A 1 73 ? -33.297 -8.455 31.512 1.00 77.19 73 GLU A O 1
ATOM 580 N N . PRO A 1 74 ? -33.948 -7.057 33.178 1.00 72.88 74 PRO A N 1
ATOM 581 C CA . PRO A 1 74 ? -34.142 -8.100 34.182 1.00 72.88 74 PRO A CA 1
ATOM 582 C C . PRO A 1 74 ? -35.192 -9.143 33.785 1.00 72.88 74 PRO A C 1
ATOM 584 O O . PRO A 1 74 ? -36.166 -8.784 33.085 1.00 72.88 74 PRO A O 1
#